Protein AF-A0A9D8PMJ1-F1 (afdb_monomer)

Structure (mmCIF, N/CA/C/O backbone):
data_AF-A0A9D8PMJ1-F1
#
_entry.id   AF-A0A9D8PMJ1-F1
#
loop_
_atom_site.group_PDB
_atom_site.id
_atom_site.type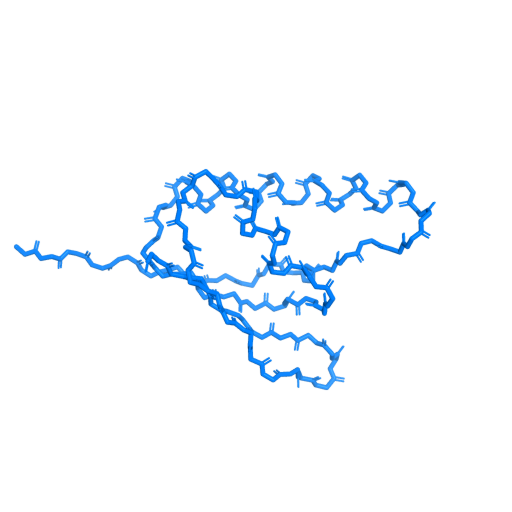_symbol
_atom_site.label_atom_id
_atom_site.label_alt_id
_atom_site.label_comp_id
_atom_site.label_asym_id
_atom_site.label_entity_id
_atom_site.label_seq_id
_atom_site.pdbx_PDB_ins_code
_atom_site.Cartn_x
_atom_site.Cartn_y
_atom_site.Cartn_z
_atom_site.occupancy
_atom_site.B_iso_or_equiv
_atom_site.auth_seq_id
_atom_site.auth_comp_id
_atom_site.auth_asym_id
_atom_site.auth_atom_id
_atom_site.pdbx_PDB_model_num
ATOM 1 N N . MET A 1 1 ? -15.780 -2.532 27.090 1.00 72.94 1 MET A N 1
ATOM 2 C CA . MET A 1 1 ? -15.926 -3.144 25.753 1.00 72.94 1 MET A CA 1
ATOM 3 C C . MET A 1 1 ? -14.729 -2.728 24.926 1.00 72.94 1 MET A C 1
ATOM 5 O O . MET A 1 1 ? -14.382 -1.556 24.972 1.00 72.94 1 MET A O 1
ATOM 9 N N . THR A 1 2 ? -14.092 -3.666 24.232 1.00 90.62 2 THR A N 1
ATOM 10 C CA . THR A 1 2 ? -13.011 -3.361 23.285 1.00 90.62 2 THR A CA 1
ATOM 11 C C . THR A 1 2 ? -13.628 -3.213 21.899 1.00 90.62 2 THR A C 1
ATOM 13 O O . THR A 1 2 ? -14.392 -4.083 21.485 1.00 90.62 2 THR A O 1
ATOM 16 N N . THR A 1 3 ? -13.331 -2.116 21.208 1.00 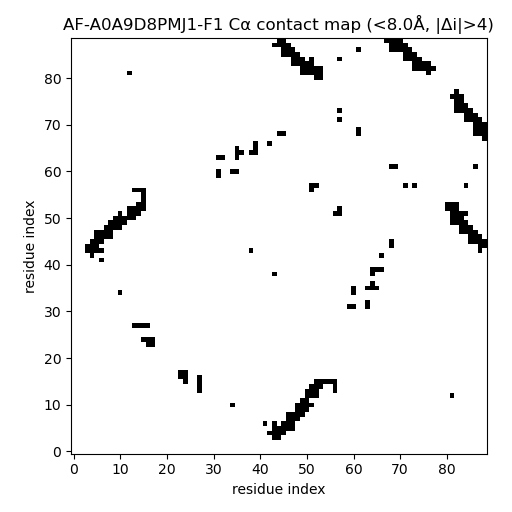95.62 3 THR A N 1
ATOM 17 C CA . THR A 1 3 ? -13.772 -1.874 19.828 1.00 95.62 3 THR A CA 1
ATOM 18 C C . THR A 1 3 ? -12.668 -2.310 18.874 1.00 95.62 3 THR A C 1
ATOM 20 O O . THR A 1 3 ? -11.507 -2.009 19.128 1.00 95.62 3 THR A O 1
ATOM 23 N N . LEU A 1 4 ? -13.034 -3.000 17.792 1.00 97.06 4 LEU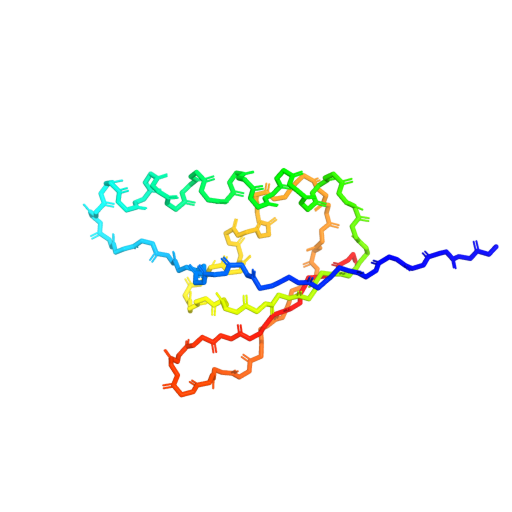 A N 1
ATOM 24 C CA . LEU A 1 4 ? -12.143 -3.336 16.683 1.00 97.06 4 LEU A CA 1
ATOM 25 C C . LEU A 1 4 ? -12.581 -2.543 15.449 1.00 97.06 4 LEU A C 1
ATOM 27 O O . LEU A 1 4 ? -13.728 -2.681 15.016 1.00 97.06 4 LEU A O 1
ATOM 31 N N . LYS A 1 5 ? -11.681 -1.750 14.864 1.00 97.62 5 LYS A N 1
ATOM 32 C CA . LYS A 1 5 ? -11.928 -1.041 13.604 1.00 97.62 5 LYS A CA 1
ATOM 33 C C . LYS A 1 5 ? -11.182 -1.714 12.455 1.00 97.62 5 LYS A C 1
ATOM 35 O O . LYS A 1 5 ? -9.954 -1.742 12.426 1.00 97.62 5 LYS A O 1
ATOM 40 N N . VAL A 1 6 ? -11.938 -2.217 11.481 1.00 98.19 6 VAL A N 1
ATOM 41 C CA . VAL A 1 6 ? -11.398 -2.834 10.263 1.00 98.19 6 VAL A CA 1
ATOM 42 C C . VAL A 1 6 ? -11.673 -1.923 9.074 1.00 98.19 6 VAL A C 1
ATOM 44 O O . VAL A 1 6 ? -12.811 -1.509 8.857 1.00 98.19 6 VAL A O 1
ATOM 47 N N . MET A 1 7 ? -10.636 -1.626 8.298 1.00 98.38 7 MET A N 1
ATOM 48 C CA . MET A 1 7 ? -10.738 -0.891 7.042 1.00 98.38 7 MET A CA 1
ATOM 49 C C . MET A 1 7 ? -10.439 -1.830 5.875 1.00 98.38 7 MET A C 1
ATOM 51 O O . MET A 1 7 ? -9.488 -2.603 5.931 1.00 98.38 7 MET A O 1
ATOM 55 N N . CYS A 1 8 ? -11.240 -1.751 4.814 1.00 98.50 8 CYS A N 1
ATOM 56 C CA . CYS A 1 8 ? -11.009 -2.467 3.564 1.00 98.50 8 CYS A CA 1
ATOM 57 C C . CYS A 1 8 ? -10.934 -1.456 2.421 1.00 98.50 8 CYS A C 1
ATOM 59 O O . CYS A 1 8 ? -11.829 -0.617 2.303 1.00 98.50 8 CYS A O 1
ATOM 61 N N . TRP A 1 9 ? -9.876 -1.509 1.608 1.00 98.56 9 TRP A N 1
ATOM 62 C CA . TRP A 1 9 ? -9.683 -0.545 0.528 1.00 98.56 9 TRP A CA 1
ATOM 63 C C . TRP A 1 9 ? -8.925 -1.128 -0.671 1.00 98.56 9 TRP A C 1
ATOM 65 O O . TRP A 1 9 ? -7.797 -1.606 -0.549 1.00 98.56 9 TRP A O 1
ATOM 75 N N . ASN A 1 10 ? -9.522 -1.018 -1.858 1.00 98.31 10 ASN A N 1
ATOM 76 C CA . ASN A 1 10 ? -8.803 -1.137 -3.120 1.00 98.31 10 ASN A CA 1
ATOM 77 C C . ASN A 1 10 ? -8.070 0.184 -3.406 1.00 98.31 10 ASN A C 1
ATOM 79 O O . ASN A 1 10 ? -8.716 1.216 -3.590 1.00 98.31 10 ASN A O 1
ATOM 83 N N . VAL A 1 11 ? -6.735 0.147 -3.443 1.00 97.69 11 VAL A N 1
ATOM 84 C CA . VAL A 1 11 ? -5.883 1.341 -3.607 1.00 97.69 11 VAL A CA 1
ATOM 85 C C . VAL A 1 11 ? -5.467 1.607 -5.057 1.00 97.69 11 VAL A C 1
ATOM 87 O O . VAL A 1 11 ? -4.533 2.374 -5.302 1.00 97.69 11 VAL A O 1
ATOM 90 N N . GLU A 1 12 ? -6.155 0.979 -6.012 1.00 96.19 12 GLU A N 1
ATOM 91 C CA . GLU A 1 12 ? -6.046 1.196 -7.457 1.00 96.19 12 GLU A CA 1
ATOM 92 C C . GLU A 1 12 ? -4.605 1.104 -7.970 1.00 96.19 12 GLU A C 1
ATOM 94 O O . GLU A 1 12 ? -4.007 2.112 -8.333 1.00 96.19 12 GLU A O 1
ATOM 99 N N . ASN A 1 13 ? -4.009 -0.085 -8.006 1.00 94.12 13 ASN A N 1
ATOM 100 C CA . ASN A 1 13 ? -2.640 -0.306 -8.489 1.00 94.12 13 ASN A CA 1
ATOM 101 C C . ASN A 1 13 ? -1.563 0.476 -7.700 1.00 94.12 13 ASN A C 1
ATOM 103 O O . ASN A 1 13 ? -1.006 1.477 -8.167 1.00 94.12 13 ASN A O 1
ATOM 107 N N . LEU A 1 14 ? -1.224 0.035 -6.486 1.00 97.62 14 LEU A N 1
ATOM 108 C CA . LEU A 1 14 ? -0.059 0.555 -5.762 1.00 97.62 14 LEU A CA 1
ATOM 109 C C . LEU A 1 14 ? 1.208 -0.190 -6.203 1.00 97.62 14 LEU A C 1
ATOM 111 O O . LEU A 1 14 ? 1.521 -1.250 -5.671 1.00 97.62 14 LEU A O 1
ATOM 115 N N . PHE A 1 15 ? 1.939 0.371 -7.16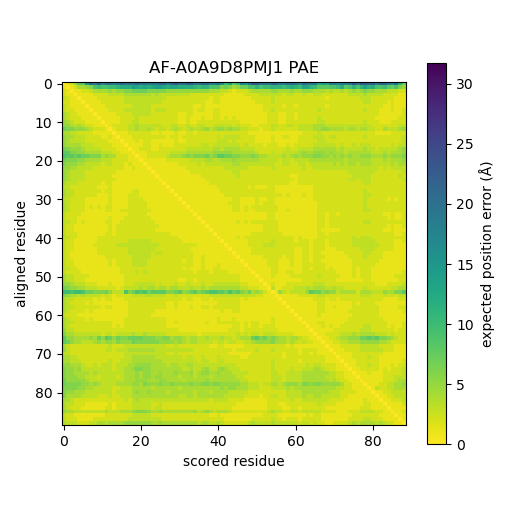3 1.00 97.06 15 PHE A N 1
ATOM 116 C CA . PHE A 1 15 ? 3.180 -0.196 -7.695 1.00 97.06 15 PHE A CA 1
ATOM 117 C C . PHE A 1 15 ? 4.351 0.742 -7.467 1.00 97.06 15 PHE A C 1
ATOM 119 O O . PHE A 1 15 ? 4.196 1.959 -7.569 1.00 97.06 15 PHE A O 1
ATOM 126 N N . LEU A 1 16 ? 5.529 0.167 -7.224 1.00 97.19 16 LEU A N 1
ATOM 127 C CA . LEU A 1 16 ? 6.758 0.944 -7.249 1.00 97.19 16 LEU A CA 1
ATOM 128 C C . LEU A 1 16 ? 6.985 1.541 -8.648 1.00 97.19 16 LEU A C 1
ATOM 130 O O . LEU A 1 16 ? 6.675 0.896 -9.655 1.00 97.19 16 LEU A O 1
ATOM 134 N N . PRO A 1 17 ? 7.516 2.771 -8.726 1.00 97.25 17 PRO A N 1
ATOM 135 C CA . PRO A 1 17 ? 7.849 3.394 -9.997 1.00 97.25 17 PRO A CA 1
ATOM 136 C C . PRO A 1 17 ? 8.998 2.636 -10.688 1.00 97.25 17 PRO A C 1
ATOM 138 O O . PRO A 1 17 ? 9.870 2.092 -10.002 1.00 97.25 17 PRO A O 1
ATOM 141 N N . PRO A 1 18 ? 9.060 2.636 -12.032 1.00 95.38 18 PRO A N 1
ATOM 142 C CA . PRO A 1 18 ? 10.229 2.140 -12.748 1.00 95.38 18 PRO A CA 1
ATOM 143 C C . PRO A 1 18 ? 11.505 2.884 -12.309 1.00 95.38 18 PRO A C 1
ATOM 145 O O . PRO A 1 18 ? 11.470 4.111 -12.151 1.00 95.38 18 PRO A O 1
ATOM 148 N N . PRO A 1 19 ? 12.646 2.192 -12.137 1.00 94.69 19 PRO A N 1
ATOM 149 C CA . PRO A 1 19 ? 13.904 2.843 -11.791 1.00 94.69 19 PRO A CA 1
ATOM 150 C C . PRO A 1 19 ? 14.284 3.925 -12.811 1.00 94.69 19 PRO A C 1
ATOM 152 O O . PRO A 1 19 ? 14.260 3.688 -14.016 1.00 94.69 19 PRO A O 1
ATOM 155 N N . GLY A 1 20 ? 14.655 5.111 -12.326 1.00 95.81 20 GLY A N 1
ATOM 156 C CA . GLY A 1 20 ? 15.069 6.240 -13.170 1.00 95.81 20 GLY A CA 1
ATOM 157 C C . GLY A 1 20 ? 13.928 7.089 -13.746 1.00 95.81 20 GLY A C 1
ATOM 158 O O . GLY A 1 20 ? 14.203 8.146 -14.311 1.00 95.81 20 GLY A O 1
ATOM 159 N N . ASP A 1 21 ? 12.662 6.701 -13.566 1.00 97.50 21 ASP A N 1
ATOM 160 C CA . ASP A 1 21 ? 11.506 7.509 -13.975 1.00 97.50 21 ASP A CA 1
ATOM 161 C C . ASP A 1 21 ? 11.092 8.471 -12.844 1.00 97.50 21 ASP A C 1
ATOM 163 O O . ASP A 1 21 ? 10.267 8.155 -11.981 1.00 97.50 21 ASP A O 1
ATOM 167 N N . ALA A 1 22 ? 11.696 9.665 -12.828 1.00 97.31 22 ALA A N 1
ATOM 168 C CA . ALA A 1 22 ? 11.419 10.687 -11.815 1.00 97.31 22 ALA A CA 1
ATOM 169 C C . ALA A 1 22 ? 9.940 11.143 -11.785 1.00 97.31 22 ALA A C 1
ATOM 171 O O . ALA A 1 22 ? 9.373 11.217 -10.691 1.00 97.31 22 ALA A O 1
ATOM 172 N N . PRO A 1 23 ? 9.262 11.387 -12.928 1.00 98.19 23 PRO A N 1
ATOM 173 C CA . PRO A 1 23 ? 7.824 11.659 -12.930 1.00 98.19 23 PRO A CA 1
ATOM 174 C C . PRO A 1 23 ? 6.975 10.539 -12.311 1.00 98.19 23 PRO A C 1
ATOM 176 O O . PRO A 1 23 ? 5.992 10.822 -11.620 1.00 98.19 23 PRO A O 1
ATOM 179 N N . ALA A 1 24 ? 7.314 9.267 -12.550 1.00 97.44 24 ALA A N 1
ATOM 180 C CA . ALA A 1 24 ? 6.623 8.144 -11.918 1.00 97.44 24 ALA A CA 1
ATOM 181 C C . ALA A 1 24 ? 6.872 8.098 -10.409 1.00 97.44 24 ALA A C 1
ATOM 183 O O . ALA A 1 24 ? 5.924 7.886 -9.651 1.00 97.44 24 ALA A O 1
ATOM 184 N N . ALA A 1 25 ? 8.106 8.354 -9.968 1.00 98.00 25 ALA A N 1
ATOM 185 C CA . ALA A 1 25 ? 8.441 8.425 -8.550 1.00 98.00 25 ALA A CA 1
ATOM 186 C C . ALA A 1 25 ? 7.660 9.528 -7.824 1.00 98.00 25 ALA A C 1
ATOM 188 O O . ALA A 1 25 ? 7.110 9.295 -6.748 1.00 98.00 25 ALA A O 1
ATOM 189 N N . GLU A 1 26 ? 7.518 10.700 -8.440 1.00 98.31 26 GLU A N 1
ATOM 190 C CA . GLU A 1 26 ? 6.734 11.796 -7.873 1.00 98.31 26 GLU A CA 1
ATOM 191 C C . GLU A 1 26 ? 5.235 11.446 -7.782 1.00 98.31 26 GLU A C 1
ATOM 193 O O . GLU A 1 26 ? 4.593 11.686 -6.757 1.00 98.31 26 GLU A O 1
ATOM 198 N N . ARG A 1 27 ? 4.667 10.820 -8.829 1.00 98.19 27 ARG A N 1
ATOM 199 C CA . ARG A 1 27 ? 3.279 10.314 -8.810 1.00 98.19 27 ARG A CA 1
ATOM 200 C C . ARG A 1 27 ? 3.067 9.289 -7.699 1.00 98.19 27 ARG A C 1
ATOM 202 O O . ARG A 1 27 ? 2.066 9.371 -6.987 1.00 98.19 27 ARG A O 1
ATOM 209 N N . PHE A 1 28 ? 3.999 8.353 -7.549 1.00 98.06 28 PHE A N 1
ATOM 210 C CA . PHE A 1 28 ? 3.959 7.336 -6.505 1.00 98.06 28 PHE A CA 1
ATOM 211 C C . PHE A 1 28 ? 3.997 7.965 -5.109 1.00 98.06 28 PHE A C 1
ATOM 213 O O . PHE A 1 28 ? 3.145 7.654 -4.279 1.00 98.06 28 PHE A O 1
ATOM 220 N N . GLN A 1 29 ? 4.899 8.922 -4.874 1.00 98.44 29 GLN A N 1
ATOM 221 C CA . GLN A 1 29 ? 5.003 9.598 -3.584 1.00 98.44 29 GLN A CA 1
ATOM 222 C C . GLN A 1 29 ? 3.732 10.381 -3.235 1.00 98.44 29 GLN A C 1
ATOM 224 O O . GLN A 1 29 ? 3.237 10.273 -2.116 1.00 98.44 29 GLN A O 1
ATOM 229 N N . ARG A 1 30 ? 3.150 11.121 -4.192 1.00 98.50 30 ARG A N 1
ATOM 230 C CA . ARG A 1 30 ? 1.866 11.813 -3.971 1.00 98.50 30 ARG A CA 1
ATOM 231 C C . ARG A 1 30 ? 0.750 10.837 -3.618 1.00 98.50 30 ARG A C 1
ATOM 233 O O . ARG A 1 30 ? -0.056 11.116 -2.733 1.00 98.50 30 ARG A O 1
ATOM 240 N N . LYS A 1 31 ? 0.705 9.687 -4.293 1.00 98.44 31 LYS A N 1
ATOM 241 C CA . LYS A 1 31 ? -0.270 8.640 -3.994 1.00 98.44 31 LYS A CA 1
ATOM 242 C C . LYS A 1 31 ? -0.086 8.091 -2.580 1.00 98.44 31 LYS A C 1
ATOM 244 O O . LYS A 1 31 ? -1.072 8.014 -1.857 1.00 98.44 31 LYS A O 1
ATOM 249 N N . LEU A 1 32 ? 1.144 7.774 -2.170 1.00 98.50 32 LEU A N 1
ATOM 250 C CA . LEU A 1 32 ? 1.437 7.337 -0.802 1.00 98.50 32 LEU A CA 1
ATOM 251 C C . LEU A 1 32 ? 0.963 8.357 0.232 1.00 98.50 32 LEU A C 1
ATOM 253 O O . LEU A 1 32 ? 0.246 7.980 1.153 1.00 98.50 32 LEU A O 1
ATOM 257 N N . THR A 1 33 ? 1.288 9.638 0.042 1.00 98.50 33 THR A N 1
ATOM 258 C CA . THR A 1 33 ? 0.849 10.715 0.941 1.00 98.50 33 THR A CA 1
ATOM 259 C C . THR A 1 33 ? 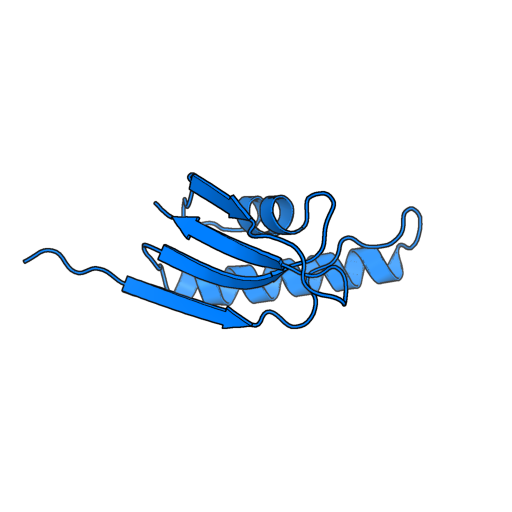-0.675 10.761 1.069 1.00 98.50 33 THR A C 1
ATOM 261 O O . THR A 1 33 ? -1.199 10.857 2.176 1.00 98.50 33 THR A O 1
ATOM 264 N N . ASN A 1 34 ? -1.402 10.643 -0.046 1.00 98.44 34 ASN A N 1
ATOM 265 C CA . ASN A 1 34 ? -2.866 10.675 -0.036 1.00 98.44 34 ASN A CA 1
ATOM 266 C C . ASN A 1 34 ? -3.478 9.442 0.648 1.00 98.44 34 ASN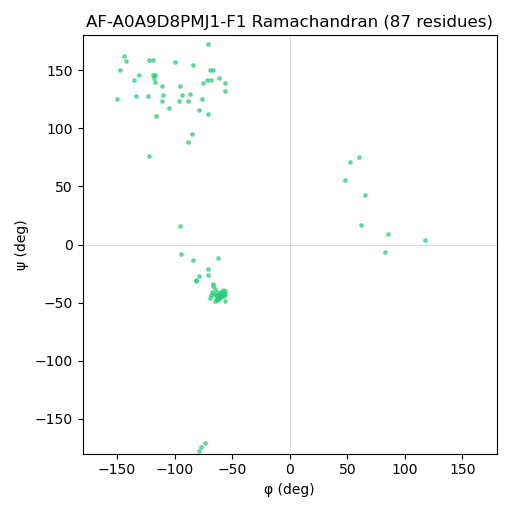 A C 1
ATOM 268 O O . ASN A 1 34 ? -4.417 9.580 1.430 1.00 98.44 34 ASN A O 1
ATOM 272 N N . LEU A 1 35 ? -2.952 8.244 0.371 1.00 98.50 35 LEU A N 1
ATOM 273 C CA . LEU A 1 35 ? -3.416 7.010 1.011 1.00 98.50 35 LEU A CA 1
ATOM 274 C C . LEU A 1 35 ? -3.159 7.049 2.521 1.00 98.50 35 LEU A C 1
ATOM 276 O O . LEU A 1 35 ? -4.071 6.775 3.300 1.00 98.50 35 LEU A O 1
ATOM 280 N N . ALA A 1 36 ? -1.946 7.437 2.926 1.00 98.44 36 ALA A N 1
ATOM 281 C CA . ALA A 1 36 ? -1.557 7.546 4.326 1.00 98.44 36 ALA A CA 1
ATOM 282 C C . ALA A 1 36 ? -2.443 8.541 5.081 1.00 98.44 36 ALA A C 1
ATOM 284 O O . ALA A 1 36 ? -2.954 8.198 6.140 1.00 98.44 36 ALA A O 1
ATOM 285 N N . ALA A 1 37 ? -2.731 9.713 4.503 1.00 98.50 37 ALA A N 1
ATOM 286 C CA . ALA A 1 37 ? -3.602 10.707 5.129 1.00 98.50 37 ALA A CA 1
ATOM 287 C C . ALA A 1 37 ? -5.005 10.157 5.446 1.00 98.50 37 ALA A C 1
ATOM 289 O O . ALA A 1 37 ? -5.536 10.397 6.531 1.00 98.50 37 ALA A O 1
ATOM 290 N N . VAL A 1 38 ? -5.603 9.391 4.525 1.00 98.44 38 VAL A N 1
ATOM 291 C CA . VAL A 1 38 ? -6.916 8.765 4.751 1.00 98.44 38 VAL A CA 1
ATOM 292 C C . VAL A 1 38 ? -6.818 7.656 5.798 1.00 98.44 38 VAL A C 1
ATOM 294 O O . VAL A 1 38 ? -7.647 7.603 6.704 1.00 98.44 38 VAL A O 1
ATOM 297 N N . ILE A 1 39 ? -5.812 6.783 5.708 1.00 98.25 39 ILE A N 1
ATOM 298 C CA . ILE A 1 39 ? -5.621 5.676 6.658 1.00 98.25 39 ILE A CA 1
ATOM 299 C C . ILE A 1 39 ? -5.389 6.215 8.075 1.00 98.25 39 ILE A C 1
ATOM 301 O O . ILE A 1 39 ? -6.042 5.757 9.013 1.00 98.25 39 ILE A O 1
ATOM 305 N N . ASP A 1 40 ? -4.538 7.229 8.227 1.00 98.06 40 ASP A N 1
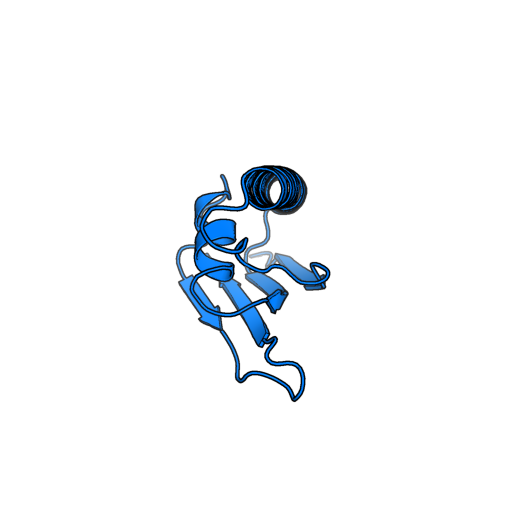ATOM 306 C CA . ASP A 1 40 ? -4.234 7.866 9.509 1.00 98.06 40 ASP A CA 1
ATOM 307 C C . ASP A 1 40 ? -5.442 8.606 10.090 1.00 98.06 40 ASP A C 1
ATOM 309 O O . ASP A 1 40 ? -5.648 8.586 11.301 1.00 98.06 40 ASP A O 1
ATOM 313 N N . GLN A 1 41 ? -6.295 9.203 9.251 1.00 98.06 41 GLN A N 1
ATOM 314 C CA . GLN A 1 41 ? -7.565 9.768 9.711 1.00 98.06 41 GLN A CA 1
ATOM 315 C C . GLN A 1 41 ? -8.527 8.677 10.203 1.00 98.06 41 GLN A C 1
ATOM 317 O O . GLN A 1 41 ? -9.295 8.897 11.141 1.00 98.06 41 GLN A O 1
ATOM 322 N N . GLN A 1 42 ? -8.516 7.503 9.568 1.00 97.56 42 GLN A N 1
ATOM 323 C CA . GLN A 1 42 ? -9.384 6.399 9.958 1.00 97.56 42 GLN A CA 1
ATOM 324 C C . GLN A 1 42 ? -8.873 5.631 11.179 1.00 97.56 42 GLN A C 1
ATOM 326 O O . GLN A 1 42 ? -9.710 5.079 11.889 1.00 97.56 42 GLN A O 1
ATOM 331 N N . GLN A 1 43 ? -7.568 5.593 11.449 1.00 97.06 43 GLN A N 1
ATOM 332 C CA . GLN A 1 43 ? -6.977 4.853 12.575 1.00 97.06 43 GLN A CA 1
ATOM 333 C C . GLN A 1 43 ? -7.499 3.400 12.692 1.00 97.06 43 GLN A C 1
ATOM 335 O O . GLN A 1 43 ? -8.073 3.034 13.722 1.00 97.06 43 GLN A O 1
ATOM 340 N N . PRO A 1 44 ? -7.401 2.565 11.638 1.00 97.75 44 PRO A N 1
ATOM 341 C CA . PRO A 1 44 ? -7.834 1.175 11.728 1.00 97.75 44 PRO A CA 1
ATOM 342 C C . PRO A 1 44 ? -6.910 0.356 12.640 1.00 97.75 44 PRO A C 1
ATOM 344 O O . PRO A 1 44 ? -5.708 0.597 12.692 1.00 97.75 44 PRO A O 1
ATOM 347 N N . ASP A 1 45 ? -7.455 -0.668 13.295 1.00 97.81 45 ASP A N 1
ATOM 348 C CA . ASP A 1 45 ? -6.649 -1.702 13.957 1.00 97.81 45 ASP A CA 1
ATOM 349 C C . ASP A 1 45 ? -6.163 -2.752 12.945 1.00 97.81 45 ASP A C 1
ATOM 351 O O . ASP A 1 45 ? -5.082 -3.324 13.097 1.00 97.81 45 ASP A O 1
ATOM 355 N N . VAL A 1 46 ? -6.967 -2.993 11.900 1.00 98.06 46 VAL A N 1
ATOM 356 C CA . VAL A 1 46 ? -6.659 -3.883 10.774 1.00 98.06 46 VAL A CA 1
ATOM 357 C C . VAL A 1 46 ? -7.006 -3.183 9.464 1.00 98.06 46 VAL A C 1
ATOM 359 O O . VAL A 1 46 ? -8.134 -2.723 9.272 1.00 98.06 46 VAL A O 1
ATOM 362 N N . LEU A 1 47 ? -6.052 -3.145 8.542 1.00 98.62 47 LEU A N 1
ATOM 363 C CA . LEU A 1 47 ? -6.202 -2.585 7.207 1.00 98.62 47 LEU A CA 1
ATOM 364 C C . LEU A 1 47 ? -6.037 -3.694 6.165 1.00 98.62 47 LEU A C 1
ATOM 366 O O . LEU A 1 47 ? -4.938 -4.203 5.973 1.00 98.62 47 LEU A O 1
ATOM 370 N N . ALA A 1 48 ? -7.123 -4.051 5.483 1.00 98.56 48 ALA A N 1
ATOM 371 C CA . ALA A 1 48 ? -7.140 -4.989 4.367 1.00 98.56 48 ALA A CA 1
ATOM 372 C C . ALA A 1 48 ? -7.093 -4.228 3.034 1.00 98.56 48 ALA A C 1
ATOM 374 O O . ALA A 1 48 ? -7.952 -3.393 2.747 1.00 98.56 48 ALA A O 1
ATOM 375 N N . LEU A 1 49 ? -6.101 -4.531 2.205 1.00 98.50 49 LEU A N 1
ATOM 376 C CA . LEU A 1 49 ? -5.820 -3.821 0.962 1.00 98.50 49 LEU A CA 1
ATOM 377 C C . LEU A 1 49 ? -5.980 -4.735 -0.249 1.00 98.50 49 LEU A C 1
ATOM 379 O O . LEU A 1 49 ? -5.654 -5.923 -0.189 1.00 98.50 49 LEU A O 1
ATOM 383 N N . GLN A 1 50 ? -6.440 -4.168 -1.361 1.00 98.44 50 GLN A N 1
ATOM 384 C CA . GLN A 1 50 ? -6.399 -4.798 -2.682 1.00 98.44 50 GLN A CA 1
ATOM 385 C C . GLN A 1 50 ? -5.559 -3.963 -3.648 1.00 98.44 50 GLN A C 1
ATOM 387 O O . GLN A 1 50 ? -5.387 -2.763 -3.456 1.00 98.44 50 GLN A O 1
ATOM 392 N N . GLU A 1 51 ? -5.090 -4.617 -4.709 1.00 97.88 51 GLU A N 1
ATOM 393 C CA . GLU A 1 51 ? -4.276 -4.025 -5.778 1.00 97.88 51 GLU A CA 1
ATOM 394 C C . GLU A 1 51 ? -2.896 -3.540 -5.333 1.00 97.88 51 GLU A C 1
ATOM 396 O O . GLU A 1 51 ? -2.407 -2.482 -5.734 1.00 97.88 51 GLU A O 1
ATOM 401 N N . ILE A 1 52 ? -2.241 -4.362 -4.514 1.00 98.25 52 ILE A N 1
ATOM 402 C CA . ILE A 1 52 ? -0.860 -4.150 -4.095 1.00 98.25 52 ILE A CA 1
ATOM 403 C C . ILE A 1 52 ? 0.092 -4.797 -5.103 1.00 98.25 52 ILE A C 1
ATOM 405 O O . ILE A 1 52 ? 0.009 -5.997 -5.387 1.00 98.25 52 ILE A O 1
ATOM 409 N N . GLY A 1 53 ? 1.000 -3.990 -5.645 1.00 96.50 53 GLY A N 1
ATOM 410 C CA . GLY A 1 53 ? 2.072 -4.423 -6.530 1.00 96.50 53 GLY A CA 1
ATOM 411 C C . GLY A 1 53 ? 3.162 -5.231 -5.808 1.00 96.50 53 GLY A C 1
ATOM 412 O O . GLY A 1 53 ? 3.136 -5.383 -4.585 1.00 96.50 53 GLY A O 1
ATOM 413 N N . PRO A 1 54 ? 4.117 -5.798 -6.560 1.00 93.81 54 PRO A N 1
ATOM 414 C CA . PRO A 1 54 ? 5.236 -6.556 -6.004 1.00 93.81 54 PRO A CA 1
ATOM 415 C C . PRO A 1 54 ? 6.298 -5.649 -5.340 1.00 93.81 54 PRO A C 1
ATOM 417 O O . PRO A 1 54 ? 6.100 -4.448 -5.149 1.00 93.81 54 PRO A O 1
ATOM 420 N N . ASP A 1 55 ? 7.432 -6.257 -4.980 1.00 91.81 55 ASP A N 1
ATOM 421 C CA . ASP A 1 55 ? 8.738 -5.605 -4.785 1.00 91.81 55 ASP A CA 1
ATOM 422 C C . ASP A 1 55 ? 8.860 -4.532 -3.696 1.00 91.81 55 ASP A C 1
ATOM 424 O O . ASP A 1 55 ? 9.836 -3.792 -3.674 1.00 91.81 55 ASP A O 1
ATOM 428 N N . GLY A 1 56 ? 7.925 -4.460 -2.750 1.00 95.44 56 GLY A N 1
ATOM 429 C CA . GLY A 1 56 ? 8.026 -3.526 -1.622 1.00 95.44 56 GLY A CA 1
ATOM 430 C C . GLY A 1 56 ? 6.918 -2.478 -1.550 1.00 95.44 56 GLY A C 1
ATOM 431 O O . GLY A 1 56 ? 6.956 -1.614 -0.676 1.00 95.44 56 GLY A O 1
ATOM 432 N N . ALA A 1 57 ? 5.924 -2.527 -2.444 1.00 97.25 57 ALA A N 1
ATOM 433 C CA . ALA A 1 57 ? 4.834 -1.550 -2.46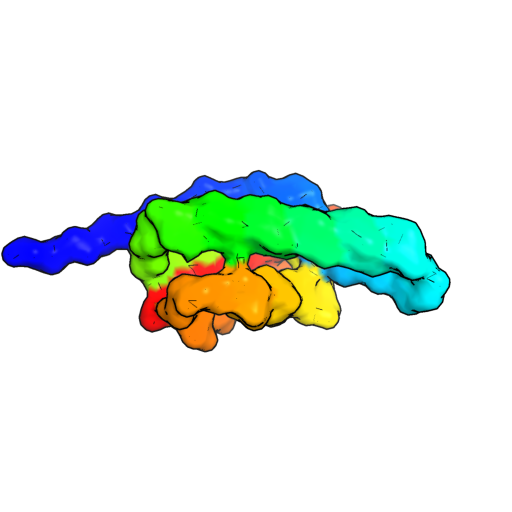5 1.00 97.25 57 ALA A CA 1
ATOM 434 C C . ALA A 1 57 ? 4.075 -1.458 -1.124 1.00 97.25 57 ALA A C 1
ATOM 436 O O . ALA A 1 57 ? 3.759 -0.358 -0.668 1.00 97.25 57 ALA A O 1
ATOM 437 N N . LEU A 1 58 ? 3.829 -2.598 -0.463 1.00 98.06 58 LEU A N 1
ATOM 438 C CA . LEU A 1 58 ? 3.191 -2.633 0.857 1.00 98.06 58 LEU A CA 1
ATOM 439 C C . LEU A 1 58 ? 4.055 -1.958 1.927 1.00 98.06 58 LEU A C 1
ATOM 441 O O . LEU A 1 58 ? 3.542 -1.187 2.730 1.00 98.06 58 LEU A O 1
ATOM 445 N N . GLN A 1 59 ? 5.358 -2.232 1.924 1.00 98.00 59 GLN A N 1
ATOM 446 C CA . GLN A 1 59 ? 6.320 -1.680 2.876 1.00 98.00 59 GLN A CA 1
ATOM 447 C C . GLN A 1 59 ? 6.451 -0.166 2.708 1.00 98.00 59 GLN A C 1
ATOM 449 O O . GLN A 1 59 ? 6.532 0.553 3.698 1.00 98.00 59 GLN A O 1
ATOM 454 N N . ALA A 1 60 ? 6.414 0.327 1.469 1.00 98.19 60 ALA A N 1
ATOM 455 C CA . ALA A 1 60 ? 6.414 1.758 1.192 1.00 98.19 60 ALA A CA 1
ATOM 456 C C . ALA A 1 60 ? 5.161 2.451 1.756 1.00 98.19 60 ALA A C 1
ATOM 458 O O . ALA A 1 60 ? 5.276 3.519 2.352 1.00 98.19 60 ALA A O 1
ATOM 459 N N . LEU A 1 61 ? 3.979 1.828 1.631 1.00 98.31 61 LEU A N 1
ATOM 460 C CA . LEU A 1 61 ? 2.766 2.328 2.283 1.00 98.31 61 LEU A CA 1
ATOM 461 C C . LEU A 1 61 ? 2.879 2.269 3.803 1.00 98.31 61 LEU A C 1
ATOM 463 O O . LEU A 1 61 ? 2.617 3.272 4.453 1.00 98.31 61 LEU A O 1
ATOM 467 N N . GLN A 1 62 ? 3.303 1.133 4.358 1.00 98.25 62 GLN A N 1
ATOM 468 C CA . GLN A 1 62 ? 3.467 0.939 5.799 1.00 98.25 62 GLN A CA 1
ATOM 469 C C . GLN A 1 62 ? 4.409 1.986 6.413 1.00 98.25 62 GLN A C 1
ATOM 471 O O . GLN A 1 62 ? 4.101 2.538 7.462 1.00 98.25 62 GLN A O 1
ATOM 476 N N . ALA A 1 63 ? 5.520 2.299 5.742 1.00 98.06 63 ALA A N 1
ATOM 477 C CA . ALA A 1 63 ? 6.481 3.308 6.183 1.00 98.06 63 ALA A CA 1
ATOM 478 C C . ALA A 1 63 ? 5.959 4.752 6.070 1.00 98.06 63 ALA A C 1
ATOM 480 O O . ALA A 1 63 ? 6.492 5.641 6.730 1.00 98.06 63 ALA A O 1
ATOM 481 N N . ALA A 1 64 ? 4.946 4.998 5.235 1.00 98.06 64 ALA A N 1
ATOM 482 C CA . ALA A 1 64 ? 4.322 6.310 5.084 1.00 98.06 64 ALA A CA 1
ATOM 483 C C . ALA A 1 64 ? 3.230 6.590 6.133 1.00 98.06 64 ALA A C 1
ATOM 485 O O . ALA A 1 64 ? 2.797 7.735 6.246 1.00 98.06 64 ALA A O 1
ATOM 486 N N . LEU A 1 65 ? 2.766 5.573 6.871 1.00 98.12 65 LEU A N 1
ATOM 487 C CA . LEU A 1 65 ? 1.737 5.735 7.900 1.00 98.12 65 LEU A CA 1
ATOM 488 C C . LEU A 1 65 ? 2.316 6.377 9.163 1.00 98.12 65 LEU A C 1
ATOM 490 O O . LEU A 1 65 ? 3.384 5.996 9.639 1.00 98.12 65 LEU A O 1
ATOM 494 N N . SER A 1 66 ? 1.562 7.300 9.757 1.00 95.75 66 SER A N 1
ATOM 495 C CA . SER A 1 66 ? 1.855 7.826 11.097 1.00 95.75 66 SER A CA 1
ATOM 496 C C . SER A 1 66 ? 1.336 6.879 12.183 1.00 95.75 66 SER A C 1
ATOM 498 O O . SER A 1 66 ? 1.903 6.783 13.273 1.00 95.75 66 SER A O 1
ATOM 500 N N . THR A 1 67 ? 0.249 6.162 11.888 1.00 88.50 67 THR A N 1
ATOM 501 C CA . THR A 1 67 ? -0.305 5.115 12.747 1.00 88.50 67 THR A CA 1
ATOM 502 C C . THR A 1 67 ? 0.536 3.847 12.635 1.00 88.50 67 THR A C 1
ATOM 504 O O . THR A 1 67 ? 0.718 3.302 11.548 1.00 88.50 67 THR A O 1
ATOM 507 N N . SER A 1 68 ? 1.016 3.335 13.770 1.00 93.56 68 SER A N 1
ATOM 508 C CA . SER A 1 68 ? 1.810 2.104 13.788 1.00 93.56 68 SER A CA 1
ATOM 509 C C . SER A 1 68 ? 0.940 0.879 13.493 1.00 93.56 68 SER A C 1
ATOM 511 O O . SER A 1 68 ? 0.100 0.499 14.310 1.00 93.56 68 SER A O 1
ATOM 513 N N . LEU A 1 69 ? 1.175 0.257 12.337 1.00 97.38 69 LEU A N 1
ATOM 514 C CA . LEU A 1 69 ? 0.649 -1.055 11.955 1.00 97.38 69 LEU A CA 1
ATOM 515 C C . LEU A 1 69 ? 1.839 -1.978 11.635 1.00 97.38 69 LEU A C 1
ATOM 517 O O . LEU A 1 69 ? 2.175 -2.143 10.461 1.00 97.38 69 LEU A O 1
ATOM 521 N N . PRO A 1 70 ? 2.562 -2.500 12.646 1.00 97.25 70 PRO A N 1
ATOM 522 C CA . PRO A 1 70 ? 3.855 -3.161 12.456 1.00 97.25 70 PRO A CA 1
ATOM 523 C C . PRO A 1 70 ? 3.752 -4.528 11.775 1.00 97.25 70 PRO A C 1
ATOM 525 O O . PRO A 1 70 ? 4.706 -4.969 11.129 1.00 97.25 70 PRO A O 1
ATOM 528 N N . HIS A 1 71 ? 2.615 -5.208 11.895 1.00 98.25 71 HIS A N 1
ATOM 529 C CA . HIS A 1 71 ? 2.422 -6.512 11.280 1.00 98.25 71 HIS A CA 1
ATOM 530 C C . HIS A 1 71 ? 1.936 -6.341 9.847 1.00 98.25 71 HIS A C 1
ATOM 532 O O . HIS A 1 71 ? 0.968 -5.628 9.598 1.00 98.25 71 HIS A O 1
ATOM 538 N N . ALA A 1 72 ? 2.600 -7.013 8.910 1.00 97.62 72 ALA A N 1
ATOM 539 C CA . ALA A 1 72 ? 2.287 -6.945 7.492 1.00 97.62 72 ALA A CA 1
ATOM 540 C C . ALA A 1 72 ? 2.294 -8.338 6.865 1.00 97.62 72 ALA A C 1
ATOM 542 O O . ALA A 1 72 ? 3.160 -9.165 7.160 1.00 97.62 72 ALA A O 1
ATOM 543 N N . SER A 1 73 ? 1.363 -8.584 5.949 1.00 97.12 73 SER A N 1
ATOM 544 C CA . SER A 1 73 ? 1.402 -9.761 5.086 1.00 97.12 73 SER A CA 1
ATOM 545 C C . SER A 1 73 ? 0.807 -9.459 3.721 1.00 97.12 73 SER A C 1
ATOM 547 O O . SER A 1 73 ? -0.092 -8.631 3.582 1.00 97.12 73 SER A O 1
ATOM 549 N N . SER A 1 74 ? 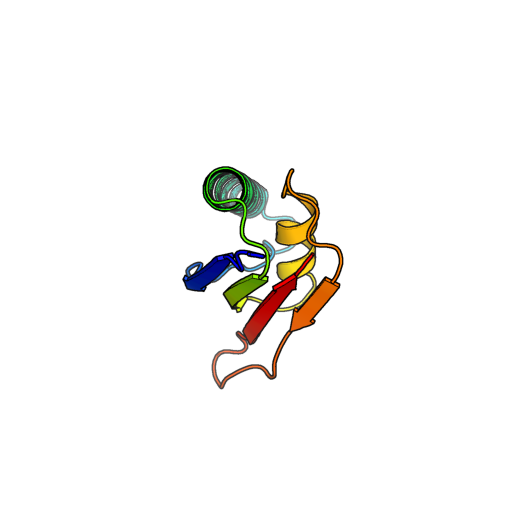1.308 -10.152 2.706 1.00 96.88 74 SER A N 1
ATOM 550 C CA . SER A 1 74 ? 0.776 -10.116 1.346 1.00 96.88 74 SER A CA 1
ATOM 551 C C . SER A 1 74 ? 0.263 -11.496 0.966 1.00 96.88 74 SER A C 1
ATOM 553 O O . SER A 1 74 ? 0.887 -12.508 1.279 1.00 96.88 74 SER A O 1
ATOM 555 N N . GLY A 1 75 ? -0.874 -11.529 0.281 1.00 95.69 75 GLY A N 1
ATOM 556 C CA . GLY A 1 75 ? -1.435 -12.745 -0.286 1.00 95.69 75 GLY A CA 1
ATOM 557 C C . GLY A 1 75 ? -0.730 -13.184 -1.569 1.00 95.69 75 GLY A C 1
ATOM 558 O O . GLY A 1 75 ? 0.259 -12.598 -2.020 1.00 95.69 75 GLY A O 1
ATOM 559 N N . ILE A 1 76 ? -1.291 -14.226 -2.179 1.00 95.75 76 ILE A N 1
ATOM 560 C CA . ILE A 1 76 ? -0.861 -14.748 -3.479 1.00 95.75 76 ILE A CA 1
ATOM 561 C C . ILE A 1 76 ? -1.281 -13.757 -4.574 1.00 95.75 76 ILE A C 1
ATOM 563 O O . ILE A 1 76 ? -2.353 -13.154 -4.495 1.00 95.75 76 ILE A O 1
ATOM 567 N N . ALA A 1 77 ? -0.422 -13.570 -5.577 1.00 96.50 77 ALA A N 1
ATOM 568 C CA . ALA A 1 77 ? -0.736 -12.717 -6.716 1.00 96.50 77 ALA A CA 1
ATOM 569 C C . ALA A 1 77 ? -1.851 -13.328 -7.579 1.00 96.50 77 ALA A C 1
ATOM 571 O O . ALA A 1 77 ? -1.879 -14.540 -7.794 1.00 96.50 77 ALA A O 1
ATOM 572 N N . ASP A 1 78 ? -2.747 -12.486 -8.091 1.00 94.31 78 ASP A N 1
ATOM 573 C CA . ASP A 1 78 ? -3.722 -12.886 -9.102 1.00 94.31 78 ASP A CA 1
ATOM 574 C C . ASP A 1 78 ? -3.085 -12.956 -10.508 1.00 94.31 78 ASP A C 1
ATOM 576 O O . ASP A 1 78 ? -1.888 -12.716 -10.688 1.00 94.31 78 ASP A O 1
ATOM 580 N N . GLY A 1 79 ? -3.890 -13.258 -11.534 1.00 94.88 79 GLY A N 1
ATOM 581 C CA . GLY A 1 79 ? -3.419 -13.357 -12.923 1.00 94.88 79 GLY A CA 1
ATOM 582 C C . GLY A 1 79 ? -2.846 -12.061 -13.519 1.00 94.88 79 GLY A C 1
ATOM 583 O O . GLY A 1 79 ? -2.234 -12.111 -14.582 1.00 94.88 79 GLY A O 1
ATOM 584 N N . ARG A 1 80 ? -3.020 -10.910 -12.856 1.00 93.50 80 ARG A N 1
ATOM 585 C CA . ARG A 1 80 ? -2.449 -9.610 -13.245 1.00 93.50 80 ARG A CA 1
ATOM 586 C C . ARG A 1 80 ? -1.127 -9.321 -12.527 1.00 93.50 80 ARG A C 1
ATOM 588 O O . ARG A 1 80 ? -0.470 -8.334 -12.841 1.00 93.50 80 ARG A O 1
ATOM 595 N N . GLY A 1 81 ? -0.738 -10.149 -11.555 1.00 93.00 81 GLY A N 1
ATOM 596 C CA . GLY A 1 81 ? 0.463 -9.949 -10.745 1.00 93.00 81 GLY A CA 1
ATOM 597 C C . GLY A 1 81 ? 0.267 -9.039 -9.526 1.00 93.00 81 GLY A C 1
ATOM 598 O O . GLY A 1 81 ? 1.257 -8.706 -8.865 1.00 93.00 81 GLY A O 1
ATOM 599 N N . ILE A 1 82 ? -0.977 -8.663 -9.198 1.00 95.69 82 ILE A N 1
ATOM 600 C CA . ILE A 1 82 ? -1.310 -7.869 -8.004 1.00 95.69 82 ILE A CA 1
ATOM 601 C C . ILE A 1 82 ? -1.836 -8.742 -6.876 1.00 95.69 82 ILE A C 1
ATOM 603 O O . ILE A 1 82 ? -2.324 -9.847 -7.092 1.00 95.69 82 ILE A O 1
ATOM 607 N N . ARG A 1 83 ? -1.713 -8.243 -5.649 1.00 97.38 83 ARG A N 1
ATOM 608 C CA . ARG A 1 83 ? -2.005 -8.984 -4.422 1.00 97.38 83 ARG A CA 1
ATOM 609 C C . ARG A 1 83 ? -3.060 -8.268 -3.596 1.00 97.38 83 ARG A C 1
ATOM 611 O O . ARG A 1 83 ? -3.249 -7.053 -3.690 1.00 97.38 83 ARG A O 1
ATOM 618 N N . VAL A 1 84 ? -3.694 -9.045 -2.731 1.00 98.19 84 VAL A N 1
ATOM 619 C CA . VAL A 1 84 ? -4.282 -8.523 -1.497 1.00 98.19 84 VAL A CA 1
ATOM 620 C C . VAL A 1 84 ? -3.202 -8.438 -0.421 1.00 98.19 84 VAL A C 1
ATOM 622 O O . VAL A 1 84 ? -2.227 -9.190 -0.462 1.00 98.19 84 VAL A O 1
ATOM 625 N N . ALA A 1 85 ? -3.364 -7.556 0.554 1.00 98.25 85 ALA A N 1
ATOM 626 C CA . ALA A 1 85 ? -2.463 -7.455 1.697 1.00 98.25 85 ALA A CA 1
ATOM 627 C C . ALA A 1 85 ? -3.230 -7.103 2.969 1.00 98.25 85 ALA A C 1
ATOM 629 O O . ALA A 1 85 ? -4.353 -6.603 2.898 1.00 98.25 85 ALA A O 1
ATOM 630 N N . PHE A 1 86 ? -2.616 -7.331 4.127 1.00 96.94 86 PHE A N 1
ATOM 631 C CA . PHE A 1 86 ? -3.100 -6.772 5.381 1.00 96.94 86 PHE A CA 1
ATOM 632 C C . PHE A 1 86 ? -1.971 -6.101 6.162 1.00 96.94 86 PHE A C 1
ATOM 634 O O . PHE A 1 86 ? -0.830 -6.571 6.134 1.00 96.94 86 PHE A O 1
ATOM 641 N N . LEU A 1 87 ? -2.320 -5.027 6.870 1.00 98.50 87 LEU A N 1
ATOM 642 C CA . LEU A 1 87 ? -1.536 -4.442 7.952 1.00 98.50 87 LEU A CA 1
ATOM 643 C C . LEU A 1 87 ? -2.351 -4.511 9.248 1.00 98.50 87 LEU A C 1
ATOM 645 O O . LEU A 1 87 ? -3.572 -4.338 9.210 1.00 98.50 87 LEU A O 1
ATOM 649 N N . SER A 1 88 ? -1.711 -4.749 10.388 1.00 98.25 88 SER A N 1
ATOM 650 C CA . SER A 1 88 ? -2.373 -4.662 11.693 1.00 98.25 88 SER A CA 1
ATOM 651 C C . SER A 1 88 ? -1.467 -4.071 12.761 1.00 98.25 88 SER A C 1
ATOM 653 O O . SER A 1 88 ? -0.239 -4.109 12.641 1.00 98.25 88 SER A O 1
ATOM 655 N N . ARG A 1 89 ? -2.110 -3.541 13.804 1.00 95.25 89 ARG A N 1
ATOM 656 C CA . ARG A 1 89 ? -1.469 -3.207 15.078 1.00 95.25 89 ARG A CA 1
ATOM 657 C C . ARG A 1 89 ? -0.782 -4.405 15.707 1.00 95.25 89 ARG A C 1
ATOM 659 O O . ARG A 1 89 ? -1.308 -5.528 15.521 1.00 95.25 89 ARG A O 1
#

Secondary structure (DSSP, 8-state):
-----EEEEEEEEE-PPPTT-HHHHHHHHHHHHHHHHHHHHH--SEEEEEEE-STTHHHHHHHH-SS---EEEE----TTS-EEEEEE-

pLDDT: mean 96.78, std 3.16, range [72.94, 98.62]

Sequence (89 aa):
MTTLKVMCWNVENLFLPPPGDAPAAERFQRKLTNLAAVIDQQQPDVLALQEIGPDGALQALQAALSTSLPHASSGIADGRGIRVAFLSR

Foldseek 3Di:
DDDAFEAEDELPAQDDFDPPPPVSNVVNVVSLLVVQVVCQVRLHQKYKYWNAADDCSVVSSCVSHPRHQPDKDWDDADPVRITIMMTHD

Mean predicted aligned error: 2.46 Å

Solvent-accessible surface area (backbone atoms only — not comparable to full-atom values): 5046 Å² total; per-residue (Å²): 136,88,85,86,46,76,41,76,46,76,62,74,67,39,51,69,49,64,88,90,39,62,72,46,42,53,53,43,50,54,48,41,54,55,52,23,54,54,49,50,72,61,63,52,47,32,40,40,36,32,36,34,32,58,99,51,31,61,56,56,46,55,72,57,37,85,58,79,42,84,45,74,50,71,56,73,60,50,101,85,57,32,16,38,35,40,35,23,95

Nearest PDB structures (foldseek):
  8j2f-assembly1_B  TM=6.732E-01  e=2.704E-03  Homo sapiens
  4z2b-assembly1_A  TM=6.384E-01  e=4.515E-01  Homo sapiens
  2vzy-assembly1_D  TM=3.840E-01  e=1.666E-01  Mycobacterium tuberculosis H37Rv
  5isv-assembly2_B  TM=3.818E-01  e=3.699E-01  Escherichia coli O157:H7
  2vzy-assembly1_C  TM=3.307E-01  e=7.683E-01  Mycobacterium tuberculosis H37Rv

Radius of gyration: 13.18 Å; Cα contacts (8 Å, |Δi|>4): 150; chains: 1; bounding box: 31×27×40 Å